Protein AF-A0A914D4M8-F1 (afdb_monomer_lite)

Foldseek 3Di:
DDQLAQWDWADDPDPLWIWTDDDPDIDIDHDDDDVVSVVVSVVSVCSHLDDDPDPDDDDDDPPPDDDDDDDPPDDDDDDDDDDD

InterPro domains:
  IPR001849 Pleckstrin homology domain [PS50003] (1-49)

Structure (mmCIF, N/CA/C/O backbone):
data_AF-A0A914D4M8-F1
#
_entry.id   AF-A0A914D4M8-F1
#
loop_
_atom_site.group_PDB
_atom_site.id
_atom_site.type_symbol
_atom_site.label_atom_id
_atom_site.label_alt_id
_atom_site.label_comp_id
_atom_site.label_asym_id
_atom_site.label_entity_id
_atom_site.label_seq_id
_atom_site.pdbx_PDB_ins_code
_atom_site.Cartn_x
_atom_site.Cartn_y
_atom_site.Cartn_z
_atom_site.occupancy
_atom_site.B_iso_or_equiv
_atom_site.auth_seq_id
_atom_site.auth_comp_id
_atom_site.auth_asym_id
_atom_site.auth_atom_id
_atom_site.pdbx_PDB_model_num
ATOM 1 N N . MET A 1 1 ? -7.809 -12.676 6.182 1.00 57.91 1 MET A N 1
ATOM 2 C CA . MET A 1 1 ? -8.165 -11.786 5.057 1.00 57.91 1 MET A CA 1
ATOM 3 C C . MET A 1 1 ? -8.257 -10.366 5.595 1.00 57.91 1 MET A C 1
ATOM 5 O O . MET A 1 1 ? -8.937 -10.180 6.597 1.00 57.91 1 MET A O 1
ATOM 9 N N . LEU A 1 2 ? -7.522 -9.410 5.017 1.00 66.31 2 LEU A N 1
ATOM 10 C CA . LEU A 1 2 ? -7.671 -7.980 5.325 1.00 66.31 2 LEU A CA 1
ATOM 11 C C . LEU A 1 2 ? -8.993 -7.505 4.699 1.00 66.31 2 LEU A C 1
ATOM 13 O O . LEU A 1 2 ? -9.157 -7.687 3.493 1.00 66.31 2 LEU A O 1
ATOM 17 N N . PRO A 1 3 ? -9.948 -6.957 5.465 1.00 66.75 3 PRO A N 1
ATOM 18 C CA . PRO A 1 3 ? -11.112 -6.319 4.863 1.00 66.75 3 PRO A CA 1
ATOM 19 C C . PRO A 1 3 ? -10.630 -5.073 4.114 1.00 66.75 3 PRO A C 1
ATOM 21 O O . PRO A 1 3 ? -9.971 -4.224 4.702 1.00 66.75 3 PRO A O 1
ATOM 24 N N . SER A 1 4 ? -10.902 -4.974 2.812 1.00 67.12 4 SER A N 1
ATOM 25 C CA . SER A 1 4 ? -10.422 -3.843 2.008 1.00 67.12 4 SER A CA 1
ATOM 26 C C . SER A 1 4 ? -11.014 -2.520 2.498 1.00 67.12 4 SER A C 1
ATOM 28 O O . SER A 1 4 ? -10.292 -1.540 2.646 1.00 67.12 4 SER A O 1
ATOM 30 N N . THR A 1 5 ? -12.308 -2.504 2.822 1.00 75.94 5 THR A N 1
ATOM 31 C CA . THR A 1 5 ? -13.046 -1.305 3.236 1.00 75.94 5 THR A CA 1
ATOM 32 C C . THR A 1 5 ? -12.568 -0.758 4.577 1.00 75.94 5 THR A C 1
ATOM 34 O O . THR A 1 5 ? -12.573 -1.476 5.577 1.00 75.94 5 THR A O 1
ATOM 37 N N . GLY A 1 6 ? -12.245 0.537 4.617 1.00 77.06 6 GLY A N 1
ATOM 38 C CA . GLY A 1 6 ? -11.860 1.228 5.853 1.00 77.06 6 GLY A CA 1
ATOM 39 C C . GLY A 1 6 ? -10.412 1.006 6.294 1.00 77.06 6 GLY A C 1
ATOM 40 O O . GLY A 1 6 ? -10.064 1.385 7.410 1.00 77.06 6 GLY A O 1
ATOM 41 N N . CYS A 1 7 ? -9.571 0.411 5.445 1.00 87.56 7 CYS A N 1
ATOM 42 C CA . CYS A 1 7 ? -8.127 0.428 5.647 1.00 87.56 7 CYS A CA 1
ATOM 43 C C . CYS A 1 7 ? -7.549 1.821 5.368 1.00 87.56 7 CYS A C 1
ATOM 45 O O . CYS A 1 7 ? -7.956 2.495 4.422 1.00 87.56 7 CYS A O 1
ATOM 47 N N . GLU A 1 8 ? -6.551 2.214 6.153 1.00 89.75 8 GLU A N 1
ATOM 48 C CA . GLU A 1 8 ? -5.713 3.381 5.880 1.00 89.75 8 GLU A CA 1
ATOM 49 C C . GLU A 1 8 ? -4.428 2.906 5.197 1.00 89.75 8 GLU A C 1
ATOM 51 O O . GLU A 1 8 ? -3.743 2.010 5.700 1.00 89.75 8 GLU A O 1
ATOM 56 N N . ILE A 1 9 ? -4.122 3.482 4.033 1.00 92.25 9 IL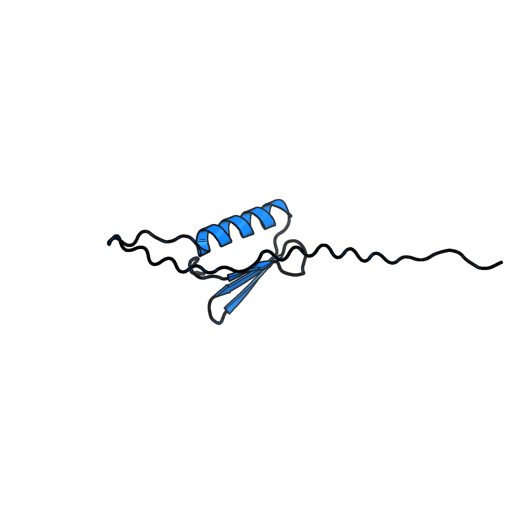E A N 1
ATOM 57 C CA . ILE A 1 9 ? -2.925 3.170 3.251 1.00 92.25 9 ILE A CA 1
ATOM 58 C C . ILE A 1 9 ? -2.012 4.390 3.285 1.00 92.25 9 ILE A C 1
ATOM 60 O O . ILE A 1 9 ? -2.411 5.475 2.867 1.00 92.25 9 ILE A O 1
ATOM 64 N N . GLU A 1 10 ? -0.780 4.207 3.750 1.00 92.56 10 GLU A N 1
ATOM 65 C CA . GLU A 1 10 ? 0.220 5.275 3.845 1.00 92.56 10 GLU A CA 1
ATOM 66 C C . GLU A 1 10 ? 1.538 4.838 3.207 1.00 92.56 10 GLU A C 1
ATOM 68 O O . GLU A 1 10 ? 1.976 3.697 3.375 1.00 92.56 10 GLU A O 1
ATOM 73 N N . GLN A 1 11 ? 2.209 5.756 2.511 1.00 92.06 11 GLN A N 1
ATOM 74 C CA . GLN A 1 11 ? 3.559 5.515 2.011 1.00 92.06 11 GLN A CA 1
ATOM 75 C C . GLN A 1 11 ? 4.541 5.387 3.183 1.00 92.06 11 GLN A C 1
ATOM 77 O O . GLN A 1 11 ? 4.503 6.177 4.124 1.00 92.06 11 GLN A O 1
ATOM 82 N N . ALA A 1 12 ? 5.428 4.393 3.125 1.00 92.44 12 ALA A N 1
ATOM 83 C CA . ALA A 1 12 ? 6.482 4.232 4.118 1.00 92.44 12 ALA A CA 1
ATOM 84 C C . ALA A 1 12 ? 7.746 5.002 3.704 1.00 92.44 12 ALA A C 1
ATOM 86 O O . ALA A 1 12 ? 7.966 5.276 2.526 1.00 92.44 12 ALA A O 1
ATOM 87 N N . ASN A 1 13 ? 8.622 5.293 4.670 1.00 89.62 13 ASN A N 1
ATOM 88 C CA . ASN A 1 13 ? 9.913 5.943 4.403 1.00 89.62 13 ASN A CA 1
ATOM 89 C C . ASN A 1 13 ? 10.916 5.032 3.666 1.00 89.62 13 ASN A C 1
ATOM 91 O O . ASN A 1 13 ? 11.948 5.503 3.192 1.00 89.62 13 ASN A O 1
ATOM 95 N N . GLU A 1 14 ? 10.644 3.728 3.593 1.00 89.19 14 GLU A N 1
ATOM 96 C CA . GLU A 1 14 ? 11.487 2.758 2.898 1.00 89.19 14 GLU A CA 1
ATOM 97 C C . GLU A 1 14 ? 11.128 2.662 1.406 1.00 89.19 14 GLU A C 1
ATOM 99 O O . GLU A 1 14 ? 9.970 2.806 1.006 1.00 89.19 14 GLU A O 1
ATOM 104 N N . LYS A 1 15 ? 12.135 2.387 0.566 1.00 92.94 15 LYS A N 1
ATOM 105 C CA . LYS A 1 15 ? 11.962 2.248 -0.883 1.00 92.94 15 LYS A CA 1
ATOM 106 C C . LYS A 1 15 ? 10.903 1.189 -1.208 1.00 92.94 15 LYS A C 1
ATOM 108 O O . LYS A 1 15 ? 10.946 0.083 -0.667 1.00 92.94 15 LYS A O 1
ATOM 113 N N . TRP A 1 16 ? 9.987 1.542 -2.112 1.00 93.81 16 TRP A N 1
ATOM 114 C CA . TRP A 1 16 ? 8.931 0.662 -2.629 1.00 93.81 16 TRP A CA 1
ATOM 115 C C . TRP A 1 16 ? 8.117 -0.021 -1.528 1.00 93.81 16 TRP A C 1
ATOM 117 O O . TRP A 1 16 ? 7.732 -1.184 -1.645 1.00 93.81 16 TRP A O 1
ATOM 127 N N . SER A 1 17 ? 7.879 0.704 -0.436 1.00 96.06 17 SER A N 1
ATOM 128 C CA . SER A 1 17 ? 7.167 0.187 0.722 1.00 96.06 17 SER A CA 1
ATOM 129 C C . SER A 1 17 ? 5.976 1.067 1.085 1.00 96.06 17 SER A C 1
ATOM 131 O O . SER A 1 17 ? 5.959 2.279 0.849 1.00 96.06 17 SER A O 1
ATOM 133 N N . PHE A 1 18 ? 4.955 0.449 1.658 1.00 95.25 18 PHE A N 1
ATOM 134 C CA . PHE A 1 18 ? 3.768 1.126 2.163 1.00 95.25 18 PHE A CA 1
ATOM 135 C C . PHE A 1 18 ? 3.208 0.368 3.361 1.00 95.25 18 PHE A C 1
ATOM 137 O O . PHE A 1 18 ? 3.508 -0.809 3.579 1.00 95.25 18 PHE A O 1
ATOM 144 N N . THR A 1 19 ? 2.407 1.057 4.163 1.00 94.75 19 THR A N 1
ATOM 145 C CA . THR A 1 19 ? 1.740 0.472 5.321 1.00 94.75 19 THR A CA 1
ATOM 146 C C . THR A 1 19 ? 0.243 0.392 5.102 1.00 94.75 19 THR A C 1
ATOM 148 O O . THR A 1 19 ? -0.354 1.289 4.507 1.00 94.75 19 THR A O 1
ATOM 151 N N . ILE A 1 20 ? -0.354 -0.695 5.586 1.00 93.12 20 ILE A N 1
ATOM 152 C CA . ILE A 1 20 ? -1.804 -0.860 5.666 1.00 93.12 20 ILE A CA 1
ATOM 153 C C . ILE A 1 20 ? -2.175 -0.936 7.140 1.00 93.12 20 ILE A C 1
ATOM 155 O O . ILE A 1 20 ? -1.767 -1.871 7.837 1.00 93.12 20 ILE A O 1
ATOM 159 N N . LYS A 1 21 ? -2.970 0.021 7.609 1.00 91.44 21 LYS A N 1
ATOM 160 C CA . LYS A 1 21 ? -3.519 0.032 8.965 1.00 91.44 21 LYS A CA 1
ATOM 161 C C . LYS A 1 21 ? -4.994 -0.331 8.914 1.00 91.44 21 LYS A C 1
ATOM 163 O O . LYS A 1 21 ? -5.772 0.246 8.157 1.00 91.44 21 LYS A O 1
ATOM 168 N N . HIS A 1 22 ? -5.376 -1.295 9.740 1.00 88.56 22 HIS A N 1
ATOM 169 C CA . HIS A 1 22 ? -6.762 -1.690 9.925 1.00 88.56 22 HIS A CA 1
ATOM 170 C C . HIS A 1 22 ? -7.026 -1.982 11.404 1.00 88.56 22 HIS A C 1
ATOM 172 O O . HIS A 1 22 ? -6.530 -2.967 11.962 1.00 88.56 22 HIS A O 1
ATOM 178 N N . MET A 1 23 ? -7.831 -1.125 12.034 1.00 84.88 23 MET A N 1
ATOM 179 C CA . MET A 1 23 ? -8.106 -1.143 13.475 1.00 84.88 23 MET A CA 1
ATOM 180 C C . MET A 1 23 ? -6.809 -1.184 14.304 1.00 84.88 23 MET A C 1
ATOM 182 O O . MET A 1 23 ? -6.019 -0.250 14.244 1.00 84.88 23 MET A O 1
ATOM 186 N N . ASN A 1 24 ? -6.552 -2.274 15.033 1.00 87.38 24 ASN A N 1
ATOM 187 C CA . ASN A 1 24 ? -5.380 -2.420 15.903 1.00 87.38 24 ASN A CA 1
ATOM 188 C C . ASN A 1 24 ? -4.237 -3.202 15.240 1.00 87.38 24 ASN A C 1
ATOM 190 O O . ASN A 1 24 ? -3.367 -3.738 15.928 1.00 87.38 24 ASN A O 1
ATOM 194 N N . ARG A 1 25 ? -4.254 -3.336 13.910 1.00 89.00 25 ARG A N 1
ATOM 195 C CA . ARG A 1 25 ? -3.228 -4.066 13.167 1.00 89.00 25 ARG A CA 1
ATOM 196 C C . ARG A 1 25 ? -2.619 -3.191 12.081 1.00 89.00 25 ARG A C 1
ATOM 198 O O . ARG A 1 25 ? -3.335 -2.539 11.328 1.00 89.00 25 ARG A O 1
ATOM 205 N N . SER A 1 26 ? -1.294 -3.225 11.999 1.00 91.12 26 SER A N 1
ATOM 206 C CA . SER A 1 26 ? -0.514 -2.569 10.957 1.00 91.12 26 SER A CA 1
ATOM 207 C C . SER A 1 26 ? 0.321 -3.607 10.220 1.00 91.12 26 SER A C 1
ATOM 209 O O . SER A 1 26 ? 0.874 -4.519 10.838 1.00 91.12 26 SER A O 1
ATOM 211 N N . TYR A 1 27 ? 0.394 -3.465 8.905 1.00 91.38 27 TYR A N 1
ATOM 212 C CA . TYR A 1 27 ? 1.209 -4.284 8.023 1.00 91.38 27 TYR A CA 1
ATOM 213 C C . TYR A 1 27 ? 2.178 -3.377 7.280 1.00 91.38 27 TYR A C 1
ATOM 215 O O . TYR A 1 27 ? 1.750 -2.380 6.707 1.00 91.38 27 TYR A O 1
ATOM 223 N N . LEU A 1 28 ? 3.460 -3.735 7.262 1.00 93.56 28 LEU A N 1
ATOM 224 C CA . LEU A 1 28 ? 4.447 -3.131 6.374 1.00 93.56 28 LEU A CA 1
ATOM 225 C C . LEU A 1 28 ? 4.614 -4.051 5.168 1.00 93.56 28 LEU A C 1
ATOM 227 O O . LEU A 1 28 ? 4.956 -5.223 5.325 1.00 93.56 28 LEU A O 1
ATOM 231 N N . ILE A 1 29 ? 4.352 -3.523 3.980 1.00 93.81 29 ILE A N 1
ATOM 232 C CA . ILE A 1 29 ? 4.477 -4.249 2.722 1.00 93.81 29 ILE A CA 1
ATOM 233 C C . ILE A 1 29 ? 5.613 -3.621 1.935 1.00 93.81 29 ILE A C 1
ATOM 235 O O . ILE A 1 29 ? 5.662 -2.403 1.768 1.00 93.81 29 ILE A O 1
ATOM 239 N N . LYS A 1 30 ? 6.515 -4.474 1.453 1.00 95.44 30 LYS A N 1
ATOM 240 C CA . LYS A 1 30 ? 7.639 -4.106 0.601 1.00 95.44 30 LYS A CA 1
ATOM 241 C C . LYS A 1 30 ? 7.499 -4.804 -0.738 1.00 95.44 30 LYS A C 1
ATOM 243 O O . LYS A 1 30 ? 7.249 -6.007 -0.790 1.00 95.44 30 LYS A O 1
ATOM 248 N N . VAL A 1 31 ? 7.673 -4.036 -1.800 1.00 94.56 31 VAL A N 1
ATOM 249 C CA . VAL A 1 31 ? 7.547 -4.485 -3.183 1.00 94.56 31 VAL A CA 1
ATOM 250 C C . VAL A 1 31 ? 8.909 -4.398 -3.873 1.00 94.56 31 VAL A C 1
ATOM 252 O O . VAL A 1 31 ? 9.831 -3.734 -3.396 1.00 94.56 31 VAL A O 1
ATOM 255 N N . PHE A 1 32 ? 9.066 -5.123 -4.977 1.00 93.06 32 PHE A N 1
ATOM 256 C CA . PHE A 1 32 ? 10.351 -5.283 -5.656 1.00 93.06 32 PHE A CA 1
ATOM 257 C C . PHE A 1 32 ? 10.679 -4.165 -6.648 1.00 93.06 32 PHE A C 1
ATOM 259 O O . PHE A 1 32 ? 11.846 -4.007 -7.003 1.00 93.06 32 PHE A O 1
ATOM 266 N N . ASN A 1 33 ? 9.682 -3.411 -7.112 1.00 95.44 33 ASN A N 1
ATOM 267 C CA . ASN A 1 33 ? 9.861 -2.368 -8.113 1.00 95.44 33 ASN A CA 1
ATOM 268 C C . ASN A 1 33 ? 8.917 -1.171 -7.857 1.00 95.44 33 ASN A C 1
ATOM 270 O O . ASN A 1 33 ? 8.049 -1.206 -6.984 1.00 95.44 33 ASN A O 1
ATOM 274 N N . GLU A 1 34 ? 9.129 -0.093 -8.613 1.00 93.56 34 GLU A N 1
ATOM 275 C CA . GLU A 1 34 ? 8.357 1.150 -8.496 1.00 93.56 34 GLU A CA 1
ATOM 276 C C . GLU A 1 34 ? 6.966 1.062 -9.132 1.00 93.56 34 GLU A C 1
ATOM 278 O O . GLU A 1 34 ? 6.016 1.626 -8.594 1.00 93.56 34 GLU A O 1
ATOM 283 N N . ALA A 1 35 ? 6.840 0.339 -10.249 1.00 95.06 35 ALA A N 1
ATOM 284 C CA . ALA A 1 35 ? 5.581 0.200 -10.974 1.00 95.06 35 ALA A CA 1
ATOM 285 C C . ALA A 1 35 ? 4.535 -0.538 -10.125 1.00 95.06 35 ALA A C 1
ATOM 287 O O . ALA A 1 35 ? 3.465 0.000 -9.856 1.00 95.06 35 ALA A O 1
ATOM 288 N N . ASP A 1 36 ? 4.895 -1.705 -9.597 1.00 95.12 36 ASP A N 1
ATOM 289 C CA . ASP A 1 36 ? 4.079 -2.495 -8.685 1.00 95.12 36 ASP A CA 1
ATOM 290 C C . ASP A 1 36 ? 3.750 -1.685 -7.426 1.00 95.12 36 ASP A C 1
ATOM 292 O O . ASP A 1 36 ? 2.624 -1.733 -6.946 1.00 95.12 36 ASP A O 1
ATOM 296 N N . HIS A 1 37 ? 4.701 -0.921 -6.869 1.00 95.19 37 HIS A N 1
ATOM 297 C CA . HIS A 1 37 ? 4.430 -0.074 -5.699 1.00 95.19 37 HIS A CA 1
ATOM 298 C C . HIS A 1 37 ? 3.293 0.918 -5.975 1.00 95.19 37 HIS A C 1
ATOM 300 O O . HIS A 1 37 ? 2.348 0.998 -5.185 1.00 95.19 37 HIS A O 1
ATOM 306 N N . ALA A 1 38 ? 3.342 1.607 -7.117 1.00 93.31 38 ALA A N 1
ATOM 307 C CA . ALA A 1 38 ? 2.300 2.537 -7.535 1.00 93.31 38 ALA A CA 1
ATOM 308 C C . ALA A 1 38 ? 0.962 1.827 -7.810 1.00 93.31 38 ALA A C 1
ATOM 310 O O . ALA A 1 38 ? -0.083 2.287 -7.340 1.00 93.31 38 ALA A O 1
ATOM 311 N N . GLU A 1 39 ? 0.983 0.695 -8.518 1.00 95.19 39 GLU A N 1
ATOM 312 C CA . GLU A 1 39 ? -0.213 -0.092 -8.841 1.00 95.19 39 GLU A CA 1
ATOM 313 C C . GLU A 1 39 ? -0.895 -0.646 -7.587 1.00 95.19 39 GLU A C 1
ATOM 315 O O . GLU A 1 39 ? -2.107 -0.486 -7.416 1.00 95.19 39 GLU A O 1
ATOM 320 N N . TRP A 1 40 ? -0.126 -1.231 -6.666 1.00 94.44 40 TRP A N 1
ATOM 321 C CA . TRP A 1 40 ? -0.639 -1.752 -5.400 1.00 94.44 40 TRP A CA 1
ATOM 322 C C . TRP A 1 40 ? -1.231 -0.645 -4.537 1.00 94.44 40 TRP A C 1
ATOM 324 O O . TRP A 1 40 ? -2.333 -0.810 -4.011 1.00 94.44 40 TRP A O 1
ATOM 334 N N . MET A 1 41 ? -0.549 0.497 -4.409 1.00 93.12 41 MET A N 1
ATOM 335 C CA . MET A 1 41 ? -1.092 1.630 -3.658 1.00 93.12 41 MET A CA 1
ATOM 336 C C . MET A 1 41 ? -2.404 2.130 -4.267 1.00 93.12 41 MET A C 1
ATOM 338 O O . MET A 1 41 ? -3.380 2.308 -3.537 1.00 93.12 41 MET A O 1
ATOM 342 N N . ALA A 1 42 ? -2.461 2.309 -5.589 1.00 92.25 42 ALA A N 1
ATOM 343 C CA . ALA A 1 42 ? -3.666 2.761 -6.277 1.00 92.25 42 ALA A CA 1
ATOM 344 C C . ALA A 1 42 ?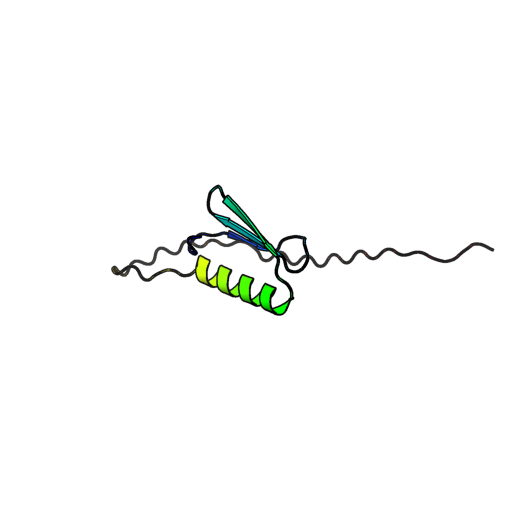 -4.830 1.776 -6.092 1.00 92.25 42 ALA A C 1
ATOM 346 O O . ALA A 1 42 ? -5.920 2.178 -5.679 1.00 92.25 42 ALA A O 1
ATOM 347 N N . ALA A 1 43 ? -4.596 0.483 -6.326 1.00 91.62 43 ALA A N 1
ATOM 348 C CA . ALA A 1 43 ? -5.607 -0.558 -6.175 1.00 91.62 43 ALA A CA 1
ATOM 349 C C . ALA A 1 43 ? -6.147 -0.627 -4.740 1.00 91.62 43 ALA A C 1
ATOM 351 O O . ALA A 1 43 ? -7.361 -0.698 -4.531 1.00 91.62 43 ALA A O 1
ATOM 352 N N . LEU A 1 44 ? -5.266 -0.548 -3.739 1.00 91.31 44 LEU A N 1
ATOM 353 C CA . LEU A 1 44 ? -5.664 -0.605 -2.335 1.00 91.31 44 LEU A CA 1
ATOM 354 C C . LEU A 1 44 ? -6.466 0.628 -1.920 1.00 91.31 44 LEU A C 1
ATOM 356 O O . LEU A 1 44 ? -7.517 0.469 -1.306 1.00 91.31 44 LEU A O 1
ATOM 360 N N . ILE A 1 45 ? -6.043 1.832 -2.312 1.00 89.81 45 ILE A N 1
ATOM 361 C CA . ILE A 1 45 ? -6.782 3.075 -2.040 1.00 89.81 45 ILE A CA 1
ATOM 362 C C . ILE A 1 45 ? -8.170 3.037 -2.689 1.00 89.81 45 ILE A C 1
ATOM 364 O O . ILE A 1 45 ? -9.158 3.399 -2.047 1.00 89.81 45 ILE A O 1
ATOM 368 N N . LEU A 1 46 ? -8.271 2.573 -3.937 1.00 87.94 46 LEU A N 1
ATOM 369 C CA . LEU A 1 46 ? -9.557 2.420 -4.619 1.00 87.94 46 LEU A CA 1
ATOM 370 C C . LEU A 1 46 ? -10.447 1.408 -3.894 1.00 87.94 46 LEU A C 1
ATOM 372 O O . LEU A 1 46 ? -11.612 1.694 -3.629 1.00 87.94 46 LEU A O 1
ATOM 376 N N . SER A 1 47 ? -9.894 0.256 -3.514 1.00 87.19 47 SER A N 1
ATOM 377 C CA . SER A 1 47 ? -10.638 -0.798 -2.820 1.00 87.19 47 SER A CA 1
ATOM 378 C C . SER A 1 47 ? -11.073 -0.404 -1.404 1.00 87.19 47 SER A C 1
ATOM 380 O O . SER A 1 47 ? -12.146 -0.812 -0.959 1.00 87.19 47 SER A O 1
ATOM 382 N N . ALA A 1 48 ? -10.280 0.414 -0.707 1.00 86.62 48 ALA A N 1
ATOM 383 C CA . ALA A 1 48 ? -10.583 0.873 0.643 1.00 86.62 48 ALA A CA 1
ATOM 384 C C . ALA A 1 48 ? -11.690 1.921 0.680 1.00 86.62 48 ALA A C 1
ATOM 386 O O . ALA A 1 48 ? -12.458 1.974 1.644 1.00 86.62 48 ALA A O 1
ATOM 387 N N . ASN A 1 49 ? -11.793 2.701 -0.397 1.00 82.12 49 ASN A N 1
ATOM 388 C CA . ASN A 1 49 ? -12.823 3.714 -0.598 1.00 82.12 49 ASN A CA 1
ATOM 389 C C . ASN A 1 49 ? -14.023 3.209 -1.410 1.00 82.12 49 ASN A C 1
ATOM 391 O O . ASN A 1 49 ? -14.995 3.949 -1.582 1.00 82.12 49 ASN A O 1
ATOM 395 N N . ALA A 1 50 ? -13.982 1.973 -1.914 1.00 79.50 50 ALA A N 1
ATOM 396 C CA . ALA A 1 50 ? -15.083 1.393 -2.663 1.00 79.50 50 ALA A CA 1
ATOM 397 C C . ALA A 1 50 ? -16.316 1.274 -1.755 1.00 79.50 50 ALA A C 1
ATOM 399 O O . ALA A 1 50 ? -16.366 0.471 -0.823 1.00 79.50 50 ALA A O 1
ATOM 400 N N . SER A 1 51 ? -17.328 2.097 -2.029 1.00 65.50 51 SER A N 1
ATOM 401 C CA . SER A 1 51 ? -18.634 1.967 -1.394 1.00 65.50 51 SER A CA 1
ATOM 402 C C . SER A 1 51 ? -19.377 0.842 -2.100 1.00 65.50 51 SER A C 1
ATOM 404 O O . SER A 1 51 ? -19.767 0.982 -3.260 1.00 65.50 51 SER A O 1
ATOM 406 N N . LEU A 1 52 ? -19.533 -0.295 -1.421 1.00 64.19 52 LEU A N 1
ATOM 407 C CA . LEU A 1 52 ? -20.377 -1.365 -1.936 1.00 64.19 52 LEU A CA 1
ATOM 408 C C . LEU A 1 52 ? -21.819 -0.843 -2.009 1.00 64.19 52 LEU A C 1
ATOM 410 O O . LEU A 1 52 ? -22.297 -0.272 -1.021 1.00 64.19 52 LEU A O 1
ATOM 414 N N . PRO A 1 53 ? -22.517 -1.008 -3.146 1.00 57.19 53 PRO A N 1
ATOM 415 C CA . PRO A 1 53 ? -23.926 -0.672 -3.225 1.00 57.19 53 PRO A CA 1
ATOM 416 C C . PRO A 1 53 ? -24.666 -1.554 -2.220 1.00 57.19 53 PRO A C 1
ATOM 418 O O . PRO A 1 53 ? -24.773 -2.766 -2.386 1.00 57.19 53 PRO A O 1
ATOM 421 N N . THR A 1 54 ? -25.133 -0.945 -1.135 1.00 55.19 54 THR A N 1
ATOM 422 C CA . THR A 1 54 ? -26.099 -1.599 -0.260 1.00 55.19 54 THR A CA 1
ATOM 423 C C . THR A 1 54 ? -27.419 -1.650 -1.018 1.00 55.19 54 THR A C 1
ATOM 425 O O . THR A 1 54 ? -27.805 -0.680 -1.670 1.00 55.19 54 THR A O 1
ATOM 428 N N . GLU A 1 55 ? -28.107 -2.784 -0.942 1.00 54.12 55 GLU A N 1
ATOM 429 C CA . GLU A 1 55 ? -29.350 -3.109 -1.661 1.00 54.12 55 GLU A CA 1
ATOM 430 C C . GLU A 1 55 ? -30.531 -2.158 -1.351 1.00 54.12 55 GLU A C 1
ATOM 432 O O . GLU A 1 55 ? -31.616 -2.315 -1.886 1.00 54.12 55 GLU A O 1
ATOM 437 N N . ASN A 1 56 ? -30.312 -1.085 -0.583 1.00 51.91 56 ASN A N 1
ATOM 438 C CA . ASN A 1 56 ? -31.315 -0.088 -0.234 1.00 51.91 56 ASN A CA 1
ATOM 439 C C . ASN A 1 56 ? -30.776 1.349 -0.328 1.00 51.91 56 ASN A C 1
ATOM 441 O O . ASN A 1 56 ? -30.748 2.060 0.670 1.00 51.91 56 ASN A O 1
ATOM 445 N N . GLY A 1 57 ? -30.332 1.778 -1.517 1.00 52.91 57 GLY A N 1
ATOM 446 C CA . GLY A 1 57 ? -30.433 3.155 -2.054 1.00 52.91 57 GLY A CA 1
ATOM 447 C C . GLY A 1 57 ? -30.023 4.386 -1.216 1.00 52.91 57 GLY A C 1
ATOM 448 O O . GLY A 1 57 ? -30.240 5.506 -1.672 1.00 52.91 57 GLY A O 1
ATOM 449 N N . LYS A 1 58 ? -29.441 4.255 -0.021 1.00 49.09 58 LYS A N 1
ATOM 450 C CA . LYS A 1 58 ? -29.081 5.375 0.860 1.00 49.09 58 LYS A CA 1
ATOM 451 C C . LYS A 1 58 ? -27.569 5.436 1.024 1.00 49.09 58 LYS A C 1
ATOM 453 O O . LYS A 1 58 ? -26.972 4.762 1.858 1.00 49.09 58 LYS A O 1
ATOM 458 N N . GLN A 1 59 ? -26.955 6.273 0.189 1.00 53.62 59 GLN A N 1
ATOM 459 C CA . GLN A 1 59 ? -25.532 6.593 0.243 1.00 53.62 59 GLN A CA 1
ATOM 460 C C . GLN A 1 59 ? -25.201 7.314 1.555 1.00 53.62 59 GLN A C 1
ATOM 462 O O . GLN A 1 59 ? -25.600 8.460 1.753 1.00 53.62 59 GLN A O 1
ATOM 467 N N . MET A 1 60 ? -24.413 6.681 2.424 1.00 47.16 60 MET A N 1
ATOM 468 C CA . MET A 1 60 ? -23.737 7.368 3.523 1.00 47.16 60 MET A CA 1
ATOM 469 C C . MET A 1 60 ? -22.272 7.559 3.129 1.00 47.16 60 MET A C 1
ATOM 471 O O . MET A 1 60 ? -21.437 6.673 3.304 1.00 47.16 60 MET A O 1
ATOM 475 N N . ARG A 1 61 ? -21.965 8.714 2.531 1.00 47.50 61 ARG A N 1
ATOM 476 C CA . ARG A 1 61 ? -20.589 9.102 2.202 1.00 47.50 61 ARG A CA 1
ATOM 477 C C . ARG A 1 61 ? -19.831 9.355 3.505 1.00 47.50 61 ARG A C 1
ATOM 479 O O . ARG A 1 61 ? -19.998 10.406 4.114 1.00 47.50 61 ARG A O 1
ATOM 486 N N . LYS A 1 62 ? -18.983 8.419 3.937 1.00 46.75 62 LYS A N 1
ATOM 487 C CA . LYS A 1 62 ? -17.896 8.759 4.863 1.00 46.75 62 LYS A CA 1
ATOM 488 C C . LYS A 1 62 ? -16.771 9.374 4.041 1.00 46.75 62 LYS A C 1
ATOM 490 O O . LYS A 1 62 ? -15.987 8.679 3.409 1.00 46.75 62 LYS A O 1
ATOM 495 N N . SER A 1 63 ? -16.756 10.700 4.009 1.00 46.06 63 SER A N 1
ATOM 496 C CA . SER A 1 63 ? -15.659 11.504 3.484 1.00 46.06 63 SER A CA 1
ATOM 497 C C . SER A 1 63 ? -14.465 11.409 4.432 1.00 46.06 63 SER A C 1
ATOM 499 O O . SER A 1 63 ? -14.319 12.217 5.348 1.00 46.06 63 SER A O 1
ATOM 501 N N . SER A 1 64 ? -13.624 10.401 4.221 1.00 48.00 64 SER A N 1
ATOM 502 C CA . SER A 1 64 ? -12.309 10.302 4.855 1.00 48.00 64 SER A CA 1
ATOM 503 C C . SER A 1 64 ? -11.296 11.052 3.994 1.00 48.00 64 SER A C 1
ATOM 505 O O . SER A 1 64 ? -10.568 10.475 3.194 1.00 48.00 64 SER A O 1
ATOM 507 N N . SER A 1 65 ? -11.290 12.376 4.115 1.00 50.31 65 SER A N 1
ATOM 508 C CA . SER A 1 65 ? -10.244 13.223 3.546 1.00 50.31 65 SER A CA 1
ATOM 509 C C . SER A 1 65 ? -8.987 13.125 4.413 1.00 50.31 65 SER A C 1
ATOM 511 O O . SER A 1 65 ? -9.052 13.519 5.577 1.00 50.31 65 SER A O 1
ATOM 513 N N . LYS A 1 66 ? -7.842 12.685 3.864 1.00 42.69 66 LYS A N 1
ATOM 514 C CA . LYS A 1 66 ? -6.511 13.168 4.290 1.00 42.69 66 LYS A CA 1
ATOM 515 C C . LYS A 1 66 ? -5.376 12.822 3.311 1.00 42.69 66 LYS A C 1
ATOM 517 O O . LYS A 1 66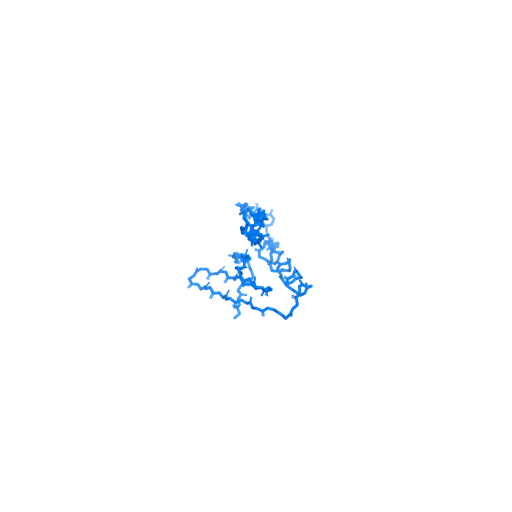 ? -4.907 11.698 3.231 1.00 42.69 66 LYS A O 1
ATOM 522 N N . THR A 1 67 ? -4.965 13.879 2.611 1.00 38.47 67 THR A N 1
ATOM 523 C CA . THR A 1 67 ? -3.591 14.363 2.400 1.00 38.47 67 THR A CA 1
ATOM 524 C C . THR A 1 67 ? -2.541 13.432 1.779 1.00 38.47 67 THR A C 1
ATOM 526 O O . THR A 1 67 ? -1.817 12.724 2.470 1.00 38.47 67 THR A O 1
ATOM 529 N N . ILE A 1 68 ? -2.324 13.623 0.475 1.00 47.78 68 ILE A N 1
ATOM 530 C CA . ILE A 1 68 ? -1.036 13.380 -0.185 1.00 47.78 68 ILE A CA 1
ATOM 531 C C . ILE A 1 68 ? -0.061 14.468 0.302 1.00 47.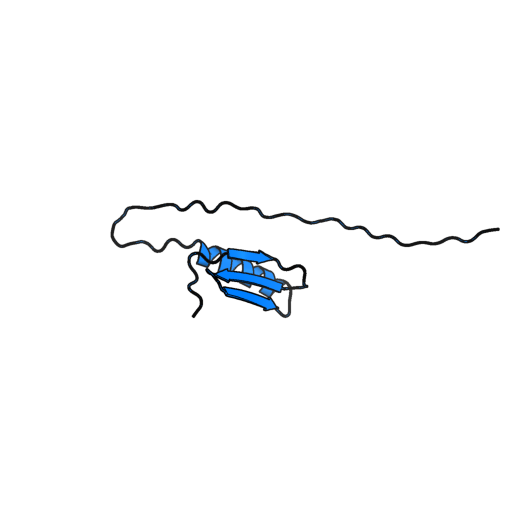78 68 ILE A C 1
ATOM 533 O O . ILE A 1 68 ? -0.182 15.630 -0.089 1.00 47.78 68 ILE A O 1
ATOM 537 N N . GLN A 1 69 ? 0.871 14.130 1.197 1.00 37.81 69 GLN A N 1
ATOM 538 C CA . GLN A 1 69 ? 2.001 15.00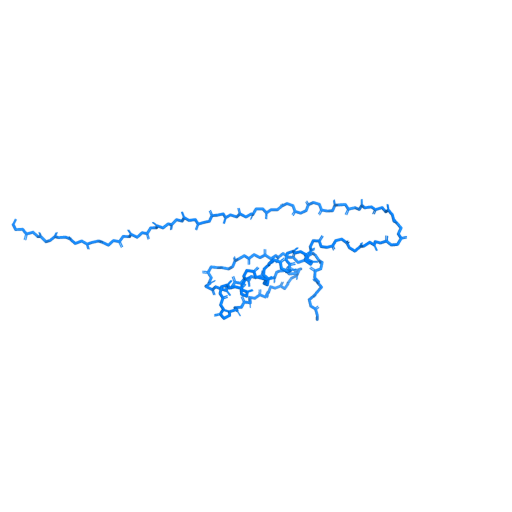2 1.534 1.00 37.81 69 GLN A CA 1
ATOM 539 C C . GLN A 1 69 ? 3.142 14.744 0.545 1.00 37.81 69 GLN A C 1
ATOM 541 O O . GLN A 1 69 ? 3.877 13.768 0.657 1.00 37.81 69 GLN A O 1
ATOM 546 N N . ASN A 1 70 ? 3.286 15.650 -0.424 1.00 36.56 70 ASN A N 1
ATOM 547 C CA . ASN A 1 70 ? 4.480 15.772 -1.255 1.00 36.56 70 ASN A CA 1
ATOM 548 C C . ASN A 1 70 ? 5.687 16.123 -0.372 1.00 36.56 70 ASN A C 1
ATOM 550 O O . ASN A 1 70 ? 5.775 17.232 0.156 1.00 36.56 70 ASN A O 1
ATOM 554 N N . GLY A 1 71 ? 6.629 15.192 -0.233 1.00 34.03 71 GLY A N 1
ATOM 555 C CA . GLY A 1 71 ? 7.891 15.392 0.473 1.00 34.03 71 GLY A CA 1
ATOM 556 C C . GLY A 1 71 ? 9.085 15.427 -0.477 1.00 34.03 71 GLY A C 1
ATOM 557 O O . GLY A 1 71 ? 9.875 14.492 -0.491 1.00 34.03 71 GLY A O 1
ATOM 558 N N . SER A 1 72 ? 9.266 16.500 -1.250 1.00 38.19 72 SER A N 1
ATOM 559 C CA . SER A 1 72 ? 10.539 16.762 -1.937 1.00 38.19 72 SER A CA 1
ATOM 560 C C . SER A 1 72 ? 11.387 17.734 -1.110 1.00 38.19 72 SER A C 1
ATOM 562 O O . SER A 1 72 ? 11.396 18.937 -1.360 1.00 38.19 72 SER A O 1
ATOM 564 N N . ASN A 1 73 ? 12.104 17.219 -0.108 1.00 33.94 73 ASN A N 1
ATOM 565 C CA . ASN A 1 73 ? 13.189 17.948 0.555 1.00 33.94 73 ASN A CA 1
ATOM 566 C C . ASN A 1 73 ? 14.518 17.278 0.189 1.00 33.94 73 ASN A C 1
ATOM 568 O O . ASN A 1 73 ? 15.034 16.418 0.901 1.00 33.94 73 ASN A O 1
ATOM 572 N N . LEU A 1 74 ? 15.055 17.639 -0.977 1.00 42.09 74 LEU A N 1
ATOM 573 C CA . LEU A 1 74 ? 16.366 17.184 -1.424 1.00 42.09 74 LEU A CA 1
ATOM 574 C C . LEU A 1 74 ? 17.447 18.065 -0.776 1.00 42.09 74 LEU A C 1
ATOM 576 O O . LEU A 1 74 ? 17.970 18.988 -1.393 1.00 42.09 74 LEU A O 1
ATOM 580 N N . LYS A 1 75 ? 17.801 17.786 0.485 1.00 41.94 75 LYS A N 1
ATOM 581 C CA . LYS A 1 75 ? 19.095 18.218 1.033 1.00 41.94 75 LYS A CA 1
ATOM 582 C C . LYS A 1 75 ? 20.177 17.293 0.477 1.00 41.94 75 LYS A C 1
ATOM 584 O O . LYS A 1 75 ? 20.305 16.157 0.925 1.00 41.94 75 LYS A O 1
ATOM 589 N N . LYS A 1 76 ? 20.990 17.784 -0.460 1.00 40.84 76 LYS A N 1
ATOM 590 C CA . LYS A 1 76 ? 22.328 17.235 -0.722 1.00 40.84 76 LYS A CA 1
ATOM 591 C C . LYS A 1 76 ? 23.371 18.271 -0.320 1.00 40.84 76 LYS A C 1
ATOM 593 O O . LYS A 1 76 ? 23.551 19.282 -0.984 1.00 40.84 76 LYS A O 1
ATOM 598 N N . SER A 1 77 ? 24.016 17.991 0.805 1.00 41.78 77 SER A N 1
ATOM 599 C CA . SER A 1 77 ? 25.315 18.537 1.185 1.00 41.78 77 SER A CA 1
ATOM 600 C C . SER A 1 77 ? 26.396 17.705 0.491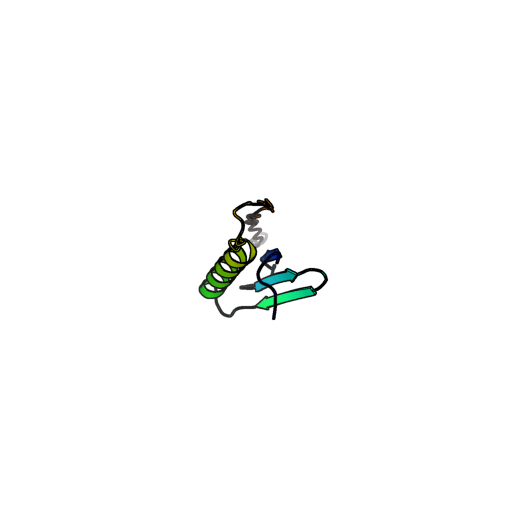 1.00 41.78 77 SER A C 1
ATOM 602 O O . SER A 1 77 ? 26.254 16.483 0.492 1.00 41.78 77 SER A O 1
ATOM 604 N N . GLN A 1 78 ? 27.432 18.336 -0.082 1.00 44.16 78 GLN A N 1
ATOM 605 C CA . GLN A 1 78 ? 28.791 17.777 -0.229 1.00 44.16 78 GLN A CA 1
ATOM 606 C C . GLN A 1 78 ? 29.797 18.836 -0.749 1.00 44.16 78 GLN A C 1
ATOM 608 O O . GLN A 1 78 ? 29.801 19.198 -1.919 1.00 44.16 78 GLN A O 1
ATOM 613 N N . THR A 1 79 ? 30.581 19.370 0.194 1.00 35.94 79 THR A N 1
ATOM 614 C CA . THR A 1 79 ? 32.050 19.559 0.248 1.00 35.94 79 THR A CA 1
ATOM 615 C C . THR A 1 79 ? 32.900 19.486 -1.038 1.00 35.94 79 THR A C 1
ATOM 617 O O . THR A 1 79 ? 32.903 18.443 -1.677 1.00 35.94 79 THR A O 1
ATOM 620 N N . LEU A 1 80 ? 33.740 20.512 -1.302 1.00 38.22 80 LEU A N 1
ATOM 621 C CA . LEU A 1 80 ? 35.232 20.472 -1.354 1.00 38.22 80 LEU A CA 1
ATOM 622 C C . LEU A 1 80 ? 35.829 21.744 -2.007 1.00 38.22 80 LEU A C 1
ATOM 624 O O . LEU A 1 80 ? 35.546 21.986 -3.170 1.00 38.22 80 LEU A O 1
ATOM 628 N N . THR A 1 81 ? 36.729 22.460 -1.311 1.00 38.97 81 THR A N 1
ATOM 629 C CA . THR A 1 81 ? 38.070 22.849 -1.828 1.00 38.97 81 THR A CA 1
ATOM 630 C C . THR A 1 81 ? 38.968 23.397 -0.705 1.00 38.97 81 THR A C 1
ATOM 632 O O . THR A 1 81 ? 38.503 24.113 0.176 1.00 38.97 81 THR A O 1
ATOM 635 N N . LEU A 1 82 ? 40.233 22.966 -0.737 1.00 45.09 82 LEU A N 1
ATOM 636 C CA . LEU A 1 82 ? 41.319 23.092 0.254 1.00 45.09 82 LEU A CA 1
ATOM 637 C C . LEU A 1 82 ? 41.980 24.491 0.312 1.00 45.09 82 LEU A C 1
ATOM 639 O O . LEU A 1 82 ? 41.795 25.271 -0.621 1.00 45.09 82 LEU A O 1
ATOM 643 N N . PRO A 1 83 ? 42.777 24.797 1.363 1.00 47.25 83 PRO A N 1
ATOM 644 C CA . PRO A 1 83 ? 43.475 26.075 1.509 1.00 47.25 83 PRO A CA 1
ATOM 645 C C . PRO A 1 83 ? 44.795 26.132 0.718 1.00 47.25 83 PRO A C 1
ATOM 647 O O . PRO A 1 83 ? 45.463 25.110 0.543 1.00 47.25 83 PRO A O 1
ATOM 650 N N . LEU A 1 84 ? 45.182 27.348 0.323 1.00 51.06 84 LEU A N 1
ATOM 651 C CA . LEU A 1 84 ? 46.557 27.773 0.041 1.00 51.06 84 LEU A CA 1
ATOM 652 C C . LEU A 1 84 ? 46.849 29.035 0.855 1.00 51.06 84 LEU A C 1
ATOM 654 O O . LEU A 1 84 ? 45.945 29.900 0.905 1.00 51.06 84 LEU A O 1
#

Secondary structure (DSSP, 8-state):
---STT-EEEE-SSTTEEEEEETTEEEEEE-SSHHHHHHHHHHHHHHHH-----SS----------------------------

Organism: NCBI:txid290746

Radius of gyration: 19.47 Å; chains: 1; bounding box: 78×40×27 Å

Sequence (84 aa):
MLPSTGCEIEQANEKWSFTIKHMNRSYLIKVFNEADHAEWMAALILSANASLPTENGKQMRKSSSKTIQNGSNLKKSQTLTLPL

pLDDT: mean 71.45, std 22.48, range [33.94, 96.06]